Protein AF-A0A7R9FDD8-F1 (afdb_monomer_lite)

Sequence (105 aa):
MLLAPIGQSILGAENSIPTNRLPYNSRQRKPSLDSDSTLSGDTTDGPGADEYKFVETSHSQEVLLGLNELRKDGHFCDVTLLVEGDKFPAHRNVLASFSPYFKAS

Foldseek 3Di:
DDDDDDDDDDPPPPPPPPPPPDPPDVPPDDQDDDDDDDDDDDDDDDPDPSPRDDDDPCVVVVVVVVQVVCQVVLHPQPDWDADPNDTRGHHLVVCLVVDVVSVVD

Structure (mmCIF, N/CA/C/O backbone):
data_AF-A0A7R9FDD8-F1
#
_entry.id   AF-A0A7R9FDD8-F1
#
loop_
_atom_site.group_PDB
_atom_site.id
_atom_site.type_symbol
_atom_site.label_atom_id
_atom_site.label_alt_id
_atom_site.label_comp_id
_atom_site.label_asym_id
_atom_site.label_entity_id
_atom_site.label_seq_id
_atom_site.pdbx_PDB_ins_code
_atom_site.Cartn_x
_atom_site.Cartn_y
_atom_site.Cartn_z
_atom_site.occupancy
_atom_site.B_iso_or_equiv
_atom_site.auth_seq_id
_atom_site.auth_comp_id
_atom_site.auth_asym_id
_atom_site.auth_atom_id
_atom_site.pdbx_PDB_model_num
ATOM 1 N N . MET A 1 1 ? -8.976 52.121 -27.863 1.00 40.06 1 MET A N 1
ATOM 2 C CA . MET A 1 1 ? -7.568 52.581 -27.893 1.00 40.06 1 MET A CA 1
ATOM 3 C C . MET A 1 1 ? -7.204 52.860 -26.443 1.00 40.06 1 MET A C 1
ATOM 5 O O . MET A 1 1 ? -7.913 53.637 -25.834 1.00 40.06 1 MET A O 1
ATOM 9 N N . LEU A 1 2 ? -6.278 52.182 -25.775 1.00 37.66 2 LEU A N 1
ATOM 10 C CA . LEU A 1 2 ? -5.009 51.606 -26.208 1.00 37.66 2 LEU A CA 1
ATOM 11 C C . LEU A 1 2 ? -4.757 50.257 -25.518 1.00 37.66 2 LEU A C 1
ATOM 13 O O . LEU A 1 2 ? -5.115 50.061 -24.360 1.00 37.66 2 LEU A O 1
ATOM 17 N N . LEU A 1 3 ? -4.139 49.355 -26.277 1.00 36.00 3 LEU A N 1
ATOM 18 C CA . LEU A 1 3 ? -3.554 48.093 -25.835 1.00 36.00 3 LEU A CA 1
ATOM 19 C C . LEU A 1 3 ? -2.344 48.379 -24.934 1.00 36.00 3 LEU A C 1
ATOM 21 O O . LEU A 1 3 ? -1.521 49.227 -25.281 1.00 36.00 3 LEU A O 1
ATOM 25 N N . ALA A 1 4 ? -2.215 47.654 -23.824 1.00 39.28 4 ALA A N 1
ATOM 26 C CA . ALA A 1 4 ? -0.955 47.554 -23.090 1.00 39.28 4 ALA A CA 1
ATOM 27 C C . ALA A 1 4 ? -0.152 46.334 -23.592 1.00 39.28 4 ALA A C 1
ATOM 29 O O . ALA A 1 4 ? -0.756 45.371 -24.075 1.00 39.28 4 ALA A O 1
ATOM 30 N N . PRO A 1 5 ? 1.191 46.378 -23.537 1.00 39.22 5 PRO A N 1
ATOM 31 C CA . PRO A 1 5 ? 2.061 45.519 -24.327 1.00 39.22 5 PRO A CA 1
ATOM 32 C C . PRO A 1 5 ? 2.210 44.114 -23.742 1.00 39.22 5 PRO A C 1
ATOM 34 O O . PRO A 1 5 ? 2.261 43.909 -22.532 1.00 39.22 5 PRO A O 1
ATOM 37 N N . ILE A 1 6 ? 2.351 43.159 -24.656 1.00 44.78 6 ILE A N 1
ATOM 38 C CA . ILE A 1 6 ? 2.791 41.787 -24.414 1.00 44.78 6 ILE A CA 1
ATOM 39 C C . ILE A 1 6 ? 4.221 41.839 -23.871 1.00 44.78 6 ILE A C 1
ATOM 41 O O . ILE A 1 6 ? 5.119 42.332 -24.551 1.00 44.78 6 ILE A O 1
ATOM 45 N N . GLY A 1 7 ? 4.439 41.334 -22.659 1.00 49.97 7 GLY A N 1
ATOM 46 C CA . GLY A 1 7 ? 5.785 41.263 -22.101 1.00 49.97 7 GLY A CA 1
ATOM 47 C C . GLY A 1 7 ? 5.832 41.041 -20.600 1.00 49.97 7 GLY A C 1
ATOM 48 O O . GLY A 1 7 ? 6.396 41.866 -19.892 1.00 49.97 7 GLY A O 1
ATOM 49 N N . GLN A 1 8 ? 5.282 39.926 -20.112 1.00 38.44 8 GLN A N 1
ATOM 50 C CA . GLN A 1 8 ? 5.732 39.349 -18.845 1.00 38.44 8 GLN A CA 1
ATOM 51 C C . GLN A 1 8 ? 5.954 37.847 -19.015 1.00 38.44 8 GLN A C 1
ATOM 53 O O . GLN A 1 8 ? 5.087 37.086 -19.432 1.00 38.44 8 GLN A O 1
ATOM 58 N N . SER A 1 9 ? 7.199 37.487 -18.747 1.00 47.75 9 SER A N 1
ATOM 59 C CA . SER A 1 9 ? 7.812 36.172 -18.732 1.00 47.75 9 SER A CA 1
ATOM 60 C C . SER A 1 9 ? 7.027 35.159 -17.901 1.00 47.75 9 SER A C 1
ATOM 62 O O . SER A 1 9 ? 6.968 35.279 -16.679 1.00 47.75 9 SER A O 1
ATOM 64 N N . ILE A 1 10 ? 6.524 34.111 -18.552 1.00 39.12 10 ILE A N 1
ATOM 65 C CA . ILE A 1 10 ? 6.205 32.837 -17.904 1.00 39.12 10 ILE A CA 1
ATOM 66 C C . ILE A 1 10 ? 6.898 31.750 -18.727 1.00 39.12 10 ILE A C 1
ATOM 68 O O . ILE A 1 10 ? 6.313 31.147 -19.622 1.00 39.12 10 ILE A O 1
ATOM 72 N N . LEU A 1 11 ? 8.189 31.539 -18.456 1.00 38.16 11 LEU A N 1
ATOM 73 C CA . LEU A 1 11 ? 8.840 30.268 -18.765 1.00 38.16 11 LEU A CA 1
ATOM 74 C C . LEU A 1 11 ? 8.270 29.267 -17.761 1.00 38.16 11 LEU A C 1
ATOM 76 O O . LEU A 1 11 ? 8.781 29.111 -16.654 1.00 38.16 11 LEU A O 1
ATOM 80 N N . GLY A 1 12 ? 7.122 28.693 -18.122 1.00 33.59 12 GLY A N 1
ATOM 81 C CA . GLY A 1 12 ? 6.541 27.568 -17.412 1.00 33.59 12 GLY A CA 1
ATOM 82 C C . GLY A 1 12 ? 7.558 26.440 -17.417 1.00 33.59 12 GLY A C 1
ATOM 83 O O . GLY A 1 12 ? 8.004 26.014 -18.480 1.00 33.59 12 GLY A O 1
ATOM 84 N N . ALA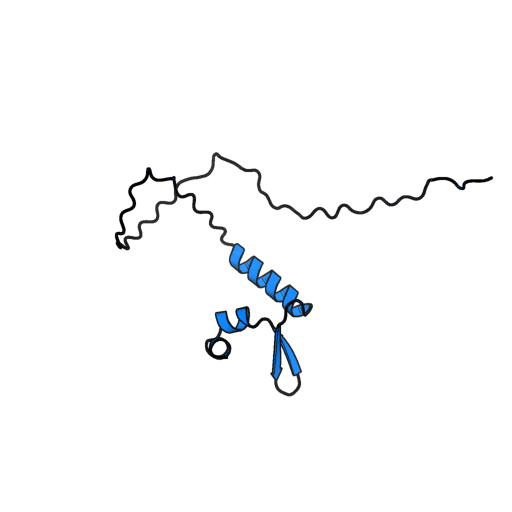 A 1 13 ? 7.957 26.023 -16.219 1.00 38.16 13 ALA A N 1
ATOM 85 C CA . ALA A 1 13 ? 8.777 24.852 -16.000 1.00 38.16 13 ALA A CA 1
ATOM 86 C C . ALA A 1 13 ? 8.166 23.675 -16.766 1.00 38.16 13 ALA A C 1
ATOM 88 O O . ALA A 1 13 ? 7.018 23.293 -16.528 1.00 38.16 13 ALA A O 1
ATOM 89 N N . GLU A 1 14 ? 8.923 23.134 -17.715 1.00 38.94 14 GLU A N 1
ATOM 90 C CA . GLU A 1 14 ? 8.571 21.874 -18.337 1.00 38.94 14 GLU A CA 1
ATOM 91 C C . GLU A 1 14 ? 8.547 20.818 -17.232 1.00 38.94 14 GLU A C 1
ATOM 93 O O . GLU A 1 14 ? 9.579 20.480 -16.652 1.00 38.94 14 GLU A O 1
ATOM 98 N N . ASN A 1 15 ? 7.357 20.306 -16.917 1.00 38.69 15 ASN A N 1
ATOM 99 C CA . ASN A 1 15 ? 7.210 19.062 -16.175 1.00 38.69 15 ASN A CA 1
ATOM 100 C C . ASN A 1 15 ? 7.671 17.923 -17.090 1.00 38.69 15 ASN A C 1
ATOM 102 O O . ASN A 1 15 ? 6.872 17.178 -17.658 1.00 38.69 15 ASN A O 1
ATOM 106 N N . SER A 1 16 ? 8.984 17.811 -17.261 1.00 38.53 16 SER A N 1
ATOM 107 C CA . SER A 1 16 ? 9.625 16.640 -17.825 1.00 38.53 16 SER A CA 1
ATOM 108 C C . SER A 1 16 ? 9.421 15.500 -16.835 1.00 38.53 16 SER A C 1
ATOM 110 O O . SER A 1 16 ? 10.162 15.370 -15.861 1.00 38.53 16 SER A O 1
ATOM 112 N N . ILE A 1 17 ? 8.394 14.680 -17.071 1.00 48.06 17 ILE A N 1
ATOM 113 C CA . ILE A 1 17 ? 8.352 13.323 -16.527 1.00 48.06 17 ILE A CA 1
ATOM 114 C C . ILE A 1 17 ? 9.700 12.705 -16.911 1.00 48.06 17 ILE A C 1
ATOM 116 O O . ILE A 1 17 ? 9.994 12.660 -18.111 1.00 48.06 17 ILE A O 1
ATOM 120 N N . PRO A 1 18 ? 10.548 12.271 -15.960 1.00 39.41 18 PRO A N 1
ATOM 121 C CA . PRO A 1 18 ? 11.775 11.590 -16.310 1.00 39.41 18 PRO A CA 1
ATOM 122 C C . PRO A 1 18 ? 11.352 10.255 -16.909 1.00 39.41 18 PRO A C 1
ATOM 124 O O . PRO A 1 18 ? 11.098 9.276 -16.212 1.00 39.41 18 PRO A O 1
ATOM 127 N N . THR A 1 19 ? 11.211 10.216 -18.230 1.00 49.16 19 THR A N 1
ATOM 128 C CA . THR A 1 19 ? 11.110 8.958 -18.940 1.00 49.16 19 THR A CA 1
ATOM 129 C C . THR A 1 19 ? 12.475 8.317 -18.784 1.00 49.16 19 THR A C 1
ATOM 131 O O . THR A 1 19 ? 13.382 8.586 -19.569 1.00 49.16 19 THR A O 1
ATOM 134 N N . ASN A 1 20 ? 12.630 7.467 -17.772 1.00 47.25 20 ASN A N 1
ATOM 135 C CA . ASN A 1 20 ? 13.778 6.582 -17.622 1.00 47.25 20 ASN A CA 1
ATOM 136 C C . ASN A 1 20 ? 13.734 5.479 -18.704 1.00 47.25 20 ASN A C 1
ATOM 138 O O . ASN A 1 20 ? 13.945 4.300 -18.441 1.00 47.25 20 ASN A O 1
ATOM 142 N N . ARG A 1 21 ? 13.388 5.841 -19.950 1.00 55.16 21 ARG A N 1
ATOM 143 C CA . ARG A 1 21 ? 13.565 4.971 -21.104 1.00 55.16 21 ARG A CA 1
ATOM 144 C C . ARG A 1 21 ? 15.043 5.018 -21.433 1.00 55.16 21 ARG A C 1
ATOM 146 O O . ARG A 1 21 ? 15.498 5.900 -22.159 1.00 55.16 21 ARG A O 1
ATOM 153 N N . LEU A 1 22 ? 15.782 4.052 -20.903 1.00 53.09 22 LEU A N 1
ATOM 154 C CA . LEU A 1 22 ? 17.092 3.726 -21.443 1.00 53.09 22 LEU A CA 1
ATOM 155 C C . LEU A 1 22 ? 16.957 3.559 -22.972 1.00 53.09 22 LEU A C 1
ATOM 157 O O . LEU A 1 22 ? 15.978 2.954 -23.431 1.00 53.09 22 LEU A O 1
ATOM 161 N N . PRO A 1 23 ? 17.884 4.113 -23.777 1.00 43.06 23 PRO A N 1
ATOM 162 C CA . PRO A 1 23 ? 17.830 3.980 -25.226 1.00 43.06 23 PRO A CA 1
ATOM 163 C C . PRO A 1 23 ? 17.773 2.494 -25.580 1.00 43.06 23 PRO A C 1
ATOM 165 O O . PRO A 1 23 ? 18.532 1.693 -25.032 1.00 43.06 23 PRO A O 1
ATOM 168 N N . TYR A 1 24 ? 16.843 2.118 -26.463 1.00 46.19 24 TYR A N 1
ATOM 169 C CA . TYR A 1 24 ? 16.636 0.728 -26.866 1.00 46.19 24 TYR A CA 1
ATOM 170 C C . TYR A 1 24 ? 17.908 0.186 -27.533 1.00 46.19 24 TYR A C 1
ATOM 172 O O . TYR A 1 24 ? 18.133 0.370 -28.728 1.00 46.19 24 TYR A O 1
ATOM 180 N N . ASN A 1 25 ? 18.774 -0.454 -26.745 1.00 59.34 25 ASN A N 1
ATOM 181 C CA . ASN A 1 25 ? 20.039 -0.995 -27.216 1.00 59.34 25 ASN A CA 1
ATOM 182 C C . ASN A 1 25 ? 19.841 -2.469 -27.588 1.00 59.34 25 ASN A C 1
ATOM 184 O O . ASN A 1 25 ? 19.895 -3.369 -26.750 1.00 59.34 25 ASN A O 1
ATOM 188 N N . SER A 1 26 ? 19.579 -2.711 -28.871 1.00 54.62 26 SER A N 1
ATOM 189 C CA . SER A 1 26 ? 19.274 -4.031 -29.437 1.00 54.62 26 SER A CA 1
ATOM 190 C C . SER A 1 26 ? 20.413 -5.053 -29.315 1.00 54.62 26 SER A C 1
ATOM 192 O O . SER A 1 26 ? 20.182 -6.244 -29.497 1.00 54.62 26 SER A O 1
ATOM 194 N N . ARG A 1 27 ? 21.639 -4.621 -28.985 1.00 49.84 27 ARG A N 1
ATOM 195 C CA . ARG A 1 27 ? 22.853 -5.457 -29.022 1.00 49.84 27 ARG A CA 1
ATOM 196 C C . ARG A 1 27 ? 23.226 -6.168 -27.714 1.00 49.84 27 ARG A C 1
ATOM 198 O O . ARG A 1 27 ? 24.153 -6.969 -27.730 1.00 49.84 27 ARG A O 1
ATOM 205 N N . GLN A 1 28 ? 22.540 -5.912 -26.596 1.00 50.53 28 GLN A N 1
ATOM 206 C CA . GLN A 1 28 ? 22.858 -6.526 -25.289 1.00 50.53 28 GLN A CA 1
ATOM 207 C C . GLN A 1 28 ? 21.821 -7.549 -24.789 1.00 50.53 28 GLN A C 1
ATOM 209 O O . GLN A 1 28 ? 21.839 -7.918 -23.618 1.00 50.53 28 GLN A O 1
ATOM 214 N N . ARG A 1 29 ? 20.924 -8.047 -25.647 1.00 56.12 29 ARG A N 1
ATOM 215 C CA . ARG A 1 29 ? 19.937 -9.063 -25.248 1.00 56.12 29 ARG A CA 1
ATOM 216 C C . ARG A 1 29 ? 20.515 -10.462 -25.440 1.00 56.12 29 ARG A C 1
ATOM 218 O O . ARG A 1 29 ? 20.535 -10.975 -26.553 1.00 56.12 29 ARG A O 1
ATOM 225 N N . LYS A 1 30 ? 21.025 -11.060 -24.363 1.00 50.44 30 LYS A N 1
ATOM 226 C CA . LYS A 1 30 ? 21.386 -12.484 -24.338 1.00 50.44 30 LYS A CA 1
ATOM 227 C C . LYS A 1 30 ? 20.170 -13.293 -23.863 1.00 50.44 30 LYS A C 1
ATOM 229 O O . LYS A 1 30 ? 19.575 -12.887 -22.867 1.00 50.44 30 LYS A O 1
ATOM 234 N N . PRO A 1 31 ? 19.806 -14.403 -24.527 1.00 45.38 31 PRO A N 1
ATOM 235 C CA . PRO A 1 31 ? 18.808 -15.335 -24.006 1.00 45.38 31 PRO A CA 1
ATOM 236 C C . PRO A 1 31 ? 19.262 -15.878 -22.644 1.00 45.38 31 PRO A C 1
ATOM 238 O O . PRO A 1 31 ? 20.414 -16.293 -22.501 1.00 45.38 31 PRO A O 1
ATOM 241 N N . SER A 1 32 ? 18.387 -15.844 -21.640 1.00 60.19 32 SER A N 1
ATOM 242 C CA . SER A 1 32 ? 18.653 -16.443 -20.329 1.00 60.19 32 SER A CA 1
ATOM 243 C C . SER A 1 32 ? 18.511 -17.964 -20.424 1.00 60.19 32 SER A C 1
ATOM 245 O O . SER A 1 32 ? 17.415 -18.456 -20.685 1.00 60.19 32 SER A O 1
ATOM 247 N N . LEU A 1 33 ? 19.606 -18.703 -20.218 1.00 52.78 33 LEU A N 1
ATOM 248 C CA . LEU A 1 33 ? 19.545 -20.131 -19.903 1.00 52.78 33 LEU A CA 1
ATOM 249 C C . LEU A 1 33 ? 19.259 -20.275 -18.408 1.00 52.78 33 LEU A C 1
ATOM 251 O O . LEU A 1 33 ? 20.197 -20.235 -17.618 1.00 52.78 33 LEU A O 1
ATOM 255 N N . ASP A 1 34 ? 18.000 -20.492 -18.045 1.00 59.78 34 ASP A N 1
ATOM 256 C CA . ASP A 1 34 ? 17.670 -21.067 -16.744 1.00 59.78 34 ASP A CA 1
ATOM 257 C C . ASP A 1 34 ? 17.032 -22.438 -16.984 1.00 59.78 34 ASP A C 1
ATOM 259 O O . ASP A 1 34 ? 15.920 -22.560 -17.496 1.00 59.78 34 ASP A O 1
ATOM 263 N N . SER A 1 35 ? 17.796 -23.483 -16.663 1.00 57.06 35 SER A N 1
ATOM 264 C CA . SER A 1 35 ? 17.332 -24.865 -16.620 1.00 57.06 35 SER A CA 1
ATOM 265 C C . SER A 1 35 ? 16.419 -25.038 -15.407 1.00 57.06 35 SER A C 1
ATOM 267 O O . SER A 1 35 ? 16.911 -25.323 -14.319 1.00 57.06 35 SER A O 1
ATOM 269 N N . ASP A 1 36 ? 15.108 -24.888 -15.582 1.00 50.91 36 ASP A N 1
ATOM 270 C CA . ASP A 1 36 ? 14.141 -25.423 -14.624 1.00 50.91 36 ASP A CA 1
ATOM 271 C C . ASP A 1 36 ? 13.163 -26.353 -15.341 1.00 50.91 36 ASP A C 1
ATOM 273 O O . ASP A 1 36 ? 12.299 -25.952 -16.122 1.00 50.91 36 ASP A O 1
ATOM 277 N N . SER A 1 37 ? 13.372 -27.647 -15.127 1.00 53.12 37 SER A N 1
ATOM 278 C CA . SER A 1 37 ? 12.550 -28.716 -15.668 1.00 53.12 37 SER A CA 1
ATOM 279 C C . SER A 1 37 ? 11.314 -28.901 -14.791 1.00 53.12 37 SER A C 1
ATOM 281 O O . SER A 1 37 ? 11.312 -29.745 -13.897 1.00 53.12 37 SER A O 1
ATOM 283 N N . THR A 1 38 ? 10.242 -28.167 -15.087 1.00 45.72 38 THR A N 1
ATOM 284 C CA . THR A 1 38 ? 8.889 -28.578 -14.690 1.00 45.72 38 THR A CA 1
ATOM 285 C C . THR A 1 38 ? 8.084 -28.875 -15.950 1.00 45.72 38 THR A C 1
ATOM 287 O O . THR A 1 38 ? 7.601 -27.986 -16.643 1.00 45.72 38 THR A O 1
ATOM 290 N N . LEU A 1 39 ? 8.007 -30.163 -16.281 1.00 51.00 39 LEU A N 1
ATOM 291 C CA . LEU A 1 39 ? 7.252 -30.694 -17.409 1.00 51.00 39 LEU A CA 1
ATOM 292 C C . LEU A 1 39 ? 5.755 -30.717 -17.059 1.00 51.00 39 LEU A C 1
ATOM 294 O O . LEU A 1 39 ? 5.320 -31.539 -16.257 1.00 51.00 39 LEU A O 1
ATOM 298 N N . SER A 1 40 ? 4.956 -29.883 -17.715 1.00 45.75 40 SER A N 1
ATOM 299 C CA . SER A 1 40 ? 3.528 -30.145 -17.917 1.00 45.75 40 SER A CA 1
ATOM 300 C C . SER A 1 40 ? 3.193 -29.778 -19.354 1.00 45.75 40 SER A C 1
ATOM 302 O O . SER A 1 40 ? 3.121 -28.603 -19.704 1.00 45.75 40 SER A O 1
ATOM 304 N N . GLY A 1 41 ? 3.094 -30.807 -20.194 1.00 53.94 41 GLY A N 1
ATOM 305 C CA . GLY A 1 41 ? 2.776 -30.668 -21.605 1.00 53.94 41 GLY A CA 1
ATOM 306 C C . GLY A 1 41 ? 1.323 -30.263 -21.811 1.00 53.94 41 GLY A C 1
ATOM 307 O O . GLY A 1 41 ? 0.418 -30.978 -21.390 1.00 53.94 41 GLY A O 1
ATOM 308 N N . ASP A 1 42 ? 1.135 -29.158 -22.520 1.00 49.62 42 ASP A N 1
ATOM 309 C CA . ASP A 1 42 ? -0.000 -28.965 -23.410 1.00 49.62 42 ASP A CA 1
ATOM 310 C C . ASP A 1 42 ? 0.553 -28.454 -24.746 1.00 49.62 42 ASP A C 1
ATOM 312 O O . ASP A 1 42 ? 1.346 -27.512 -24.801 1.00 49.62 42 ASP A O 1
ATOM 316 N N . THR A 1 43 ? 0.253 -29.179 -25.815 1.00 57.84 43 THR A N 1
ATOM 317 C CA . THR A 1 43 ? 0.855 -29.007 -27.138 1.00 57.84 43 THR A CA 1
ATOM 318 C C . THR A 1 43 ? 0.083 -27.971 -27.947 1.00 57.84 43 THR A C 1
ATOM 320 O O . THR A 1 43 ? -0.977 -28.283 -28.488 1.00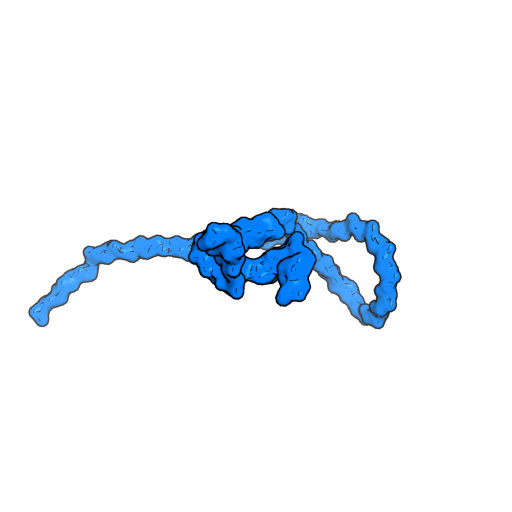 57.84 43 THR A O 1
ATOM 323 N N . THR A 1 44 ? 0.657 -26.784 -28.137 1.00 51.59 44 THR A N 1
ATOM 324 C CA . THR A 1 44 ? 0.348 -25.929 -29.292 1.00 51.59 44 THR A CA 1
ATOM 325 C C . THR A 1 44 ? 1.639 -25.634 -30.042 1.00 51.59 44 THR A C 1
ATOM 327 O O . THR A 1 44 ? 2.441 -24.798 -29.631 1.00 51.59 44 THR A O 1
ATOM 330 N N . ASP A 1 45 ? 1.844 -26.383 -31.120 1.00 54.69 45 ASP A N 1
ATOM 331 C CA . ASP A 1 45 ? 2.988 -26.300 -32.020 1.00 54.69 45 ASP A CA 1
ATOM 332 C C . ASP A 1 45 ? 2.846 -25.048 -32.907 1.00 54.69 45 ASP A C 1
ATOM 334 O O . ASP A 1 45 ? 1.996 -24.974 -33.796 1.00 54.69 45 ASP A O 1
ATOM 338 N N . GLY A 1 46 ? 3.638 -24.022 -32.608 1.00 58.25 46 GLY A N 1
ATOM 339 C CA . GLY A 1 46 ? 3.819 -22.816 -33.412 1.00 58.25 46 GLY A CA 1
ATOM 340 C C . GLY A 1 46 ? 5.291 -22.407 -33.329 1.00 58.25 46 GLY A C 1
ATOM 341 O O . GLY A 1 46 ? 5.898 -22.624 -32.279 1.00 58.25 46 GLY A O 1
ATOM 342 N N . PRO A 1 47 ? 5.903 -21.871 -34.407 1.00 52.00 47 PRO A N 1
ATOM 343 C CA . PRO A 1 47 ? 7.330 -21.567 -34.422 1.00 52.00 47 PRO A CA 1
ATOM 344 C C . PRO A 1 47 ? 7.640 -20.650 -33.245 1.00 52.00 47 PRO A C 1
ATOM 346 O O . PRO A 1 47 ? 7.061 -19.568 -33.151 1.00 52.00 47 PRO A O 1
ATOM 349 N N . GLY A 1 48 ? 8.492 -21.143 -32.341 1.00 61.44 48 GLY A N 1
ATOM 350 C CA . GLY A 1 48 ? 8.809 -20.510 -31.070 1.00 61.44 48 GLY A CA 1
ATOM 351 C C . GLY A 1 48 ? 9.162 -19.053 -31.294 1.00 61.44 48 GLY A C 1
ATOM 352 O O . GLY A 1 48 ? 10.250 -18.737 -31.771 1.00 61.44 48 GLY A O 1
ATOM 353 N N . ALA A 1 49 ? 8.210 -18.170 -30.994 1.00 62.59 49 ALA A N 1
ATOM 354 C CA . ALA A 1 49 ? 8.524 -16.775 -30.806 1.00 62.59 49 ALA A CA 1
ATOM 355 C C . ALA A 1 49 ? 9.539 -16.774 -29.671 1.00 62.59 49 ALA A C 1
ATOM 357 O O . ALA A 1 49 ? 9.216 -17.256 -28.588 1.00 62.59 49 ALA A O 1
ATOM 358 N N . ASP A 1 50 ? 10.762 -16.326 -29.946 1.00 69.75 50 ASP A N 1
ATOM 359 C CA . ASP A 1 50 ? 11.762 -16.095 -28.914 1.00 69.75 50 ASP A CA 1
ATOM 360 C C . ASP A 1 50 ? 11.083 -15.301 -27.789 1.00 69.75 50 ASP A C 1
ATOM 362 O O . ASP A 1 50 ? 10.791 -14.110 -27.937 1.00 69.75 50 ASP A O 1
ATOM 366 N N . GLU A 1 51 ? 10.721 -15.979 -26.699 1.00 77.94 51 GLU A N 1
ATOM 367 C CA . GLU A 1 51 ? 9.960 -15.368 -25.620 1.00 77.94 51 GLU A CA 1
ATOM 368 C C . GLU A 1 51 ? 10.915 -14.440 -24.871 1.00 77.94 51 GLU A C 1
ATOM 370 O O . GLU A 1 51 ? 11.729 -14.851 -24.043 1.00 77.94 51 GLU A O 1
ATOM 375 N N . TYR A 1 52 ? 10.886 -13.156 -25.221 1.00 79.50 52 TYR A N 1
ATOM 376 C CA . TYR A 1 52 ? 11.728 -12.161 -24.576 1.00 79.50 52 TYR A CA 1
ATOM 377 C C . TYR A 1 52 ? 11.178 -11.834 -23.183 1.00 79.50 52 TYR A C 1
ATOM 379 O O . TYR A 1 52 ? 10.236 -11.055 -23.040 1.00 79.50 52 TYR A O 1
ATOM 387 N N . LYS A 1 53 ? 11.814 -12.379 -22.143 1.00 87.00 53 LYS A N 1
ATOM 388 C CA . LYS A 1 53 ? 11.509 -12.068 -20.740 1.00 87.00 53 LYS A CA 1
ATOM 389 C C . LYS A 1 53 ? 12.241 -10.800 -20.287 1.00 87.00 53 LYS A C 1
ATOM 391 O O . LYS A 1 53 ? 13.470 -10.748 -20.289 1.00 87.00 53 LYS A O 1
ATOM 396 N N . PHE A 1 54 ? 11.498 -9.773 -19.875 1.00 89.69 54 PHE A N 1
ATOM 397 C CA . PHE A 1 54 ? 12.054 -8.590 -19.209 1.00 89.69 54 PHE A CA 1
ATOM 398 C C . PHE A 1 54 ? 11.956 -8.757 -17.691 1.00 89.69 54 PHE A C 1
ATOM 400 O O . PHE A 1 54 ? 10.879 -9.038 -17.169 1.00 89.69 54 PHE A O 1
ATOM 407 N N . VAL A 1 55 ? 13.076 -8.584 -16.987 1.00 92.19 55 VAL A N 1
ATOM 408 C CA . VAL A 1 55 ? 13.145 -8.641 -15.523 1.00 92.19 55 VAL A CA 1
ATOM 409 C C . VAL A 1 55 ? 13.960 -7.452 -15.035 1.00 92.19 55 VAL A C 1
ATOM 411 O O . VAL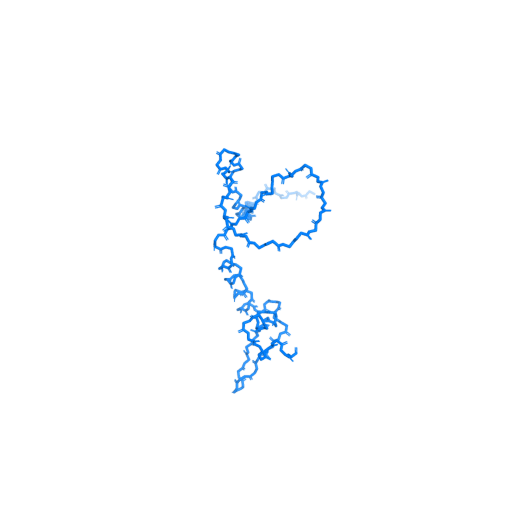 A 1 55 ? 15.115 -7.289 -15.422 1.00 92.19 55 VAL A O 1
ATOM 414 N N . GLU A 1 56 ? 13.364 -6.643 -14.168 1.00 94.69 56 GLU A N 1
ATOM 415 C CA . GLU A 1 56 ? 14.027 -5.543 -13.473 1.00 94.69 56 GLU A CA 1
ATOM 416 C C . GLU A 1 56 ? 14.036 -5.846 -11.975 1.00 94.69 56 GLU A C 1
ATOM 418 O O . GLU A 1 56 ? 12.991 -6.074 -11.365 1.00 94.69 56 GLU A O 1
ATOM 423 N N . THR A 1 57 ? 15.224 -5.888 -11.376 1.00 95.00 57 THR A N 1
ATOM 424 C CA . THR A 1 57 ? 15.399 -6.331 -9.986 1.00 95.00 57 THR A CA 1
ATOM 425 C C . THR A 1 57 ? 14.912 -5.307 -8.960 1.00 95.00 57 THR A C 1
ATOM 427 O O . THR A 1 57 ? 14.509 -5.708 -7.871 1.00 95.00 57 THR A O 1
ATOM 430 N N . SER A 1 58 ? 14.913 -4.010 -9.291 1.00 96.12 58 SER A N 1
ATOM 431 C CA . SER A 1 58 ? 14.441 -2.931 -8.406 1.00 96.12 58 SER A CA 1
ATOM 432 C C . SER A 1 58 ? 12.929 -2.713 -8.449 1.00 96.12 58 SER A C 1
ATOM 434 O O . SER A 1 58 ? 12.388 -2.048 -7.566 1.00 96.12 58 SER A O 1
ATOM 436 N N . HIS A 1 59 ? 12.229 -3.295 -9.427 1.00 96.00 59 HIS A N 1
ATOM 437 C CA . HIS A 1 59 ? 10.828 -2.986 -9.711 1.00 96.00 59 HIS A CA 1
ATOM 438 C C . HIS A 1 59 ? 9.912 -3.130 -8.486 1.00 96.00 59 HIS A C 1
ATOM 440 O O . HIS A 1 59 ? 9.133 -2.234 -8.167 1.00 96.00 59 HIS A O 1
ATOM 446 N N . SER A 1 60 ? 10.026 -4.240 -7.752 1.00 95.69 60 SER A N 1
ATOM 447 C CA . SER A 1 60 ? 9.200 -4.488 -6.565 1.00 95.69 60 SER A CA 1
ATOM 448 C C . SER A 1 60 ? 9.458 -3.474 -5.448 1.00 95.69 60 SER A C 1
ATOM 450 O O . SER A 1 60 ? 8.520 -3.042 -4.778 1.00 95.69 60 SER A O 1
ATOM 452 N N . GLN A 1 61 ? 10.712 -3.060 -5.265 1.00 97.44 61 GLN A N 1
ATOM 453 C CA . GLN A 1 61 ? 11.082 -2.051 -4.280 1.00 97.44 61 GLN A CA 1
ATOM 454 C C . GLN A 1 61 ? 10.501 -0.684 -4.650 1.00 97.44 61 GLN A C 1
ATOM 456 O O . GLN A 1 61 ? 9.906 -0.031 -3.796 1.00 97.44 61 GLN A O 1
ATOM 461 N N . GLU A 1 62 ? 10.634 -0.265 -5.908 1.00 98.06 62 GLU A N 1
ATOM 462 C CA . GLU A 1 62 ? 10.103 1.013 -6.395 1.00 98.06 62 GLU A CA 1
ATOM 463 C C . GLU A 1 62 ? 8.577 1.082 -6.262 1.00 98.06 62 GLU A C 1
ATOM 465 O O . GLU A 1 62 ? 8.041 2.077 -5.770 1.00 98.06 62 GLU A O 1
ATOM 470 N N . VAL A 1 63 ? 7.875 -0.007 -6.593 1.00 97.81 63 VAL A N 1
ATOM 471 C CA . VAL A 1 63 ? 6.421 -0.114 -6.398 1.00 97.81 63 VAL A CA 1
ATOM 472 C C . VAL A 1 63 ? 6.045 0.050 -4.922 1.00 97.81 63 VAL A C 1
ATOM 474 O O . VAL A 1 63 ? 5.135 0.814 -4.600 1.00 97.81 63 VAL A O 1
ATOM 477 N N . LEU A 1 64 ? 6.742 -0.630 -4.005 1.00 97.31 64 LEU A N 1
ATOM 478 C CA . LEU A 1 64 ? 6.458 -0.530 -2.569 1.00 97.31 64 LEU A CA 1
ATOM 479 C C . LEU A 1 64 ? 6.763 0.863 -2.001 1.00 97.31 64 LEU A C 1
ATOM 481 O O . LEU A 1 64 ? 6.028 1.338 -1.131 1.00 97.31 64 LEU A O 1
ATOM 485 N N . LEU A 1 65 ? 7.809 1.531 -2.494 1.00 98.44 65 LEU A N 1
ATOM 486 C CA . LEU A 1 65 ? 8.111 2.916 -2.134 1.00 98.44 65 LEU A 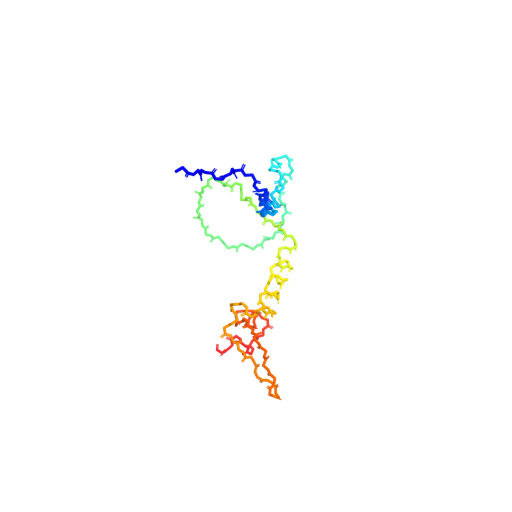CA 1
ATOM 487 C C . LEU A 1 65 ? 6.978 3.853 -2.570 1.00 98.44 65 LEU A C 1
ATOM 489 O O . LEU A 1 65 ? 6.457 4.586 -1.729 1.00 98.44 65 LEU A O 1
ATOM 493 N N . GLY A 1 66 ? 6.525 3.751 -3.823 1.00 98.56 66 GLY A N 1
ATOM 494 C CA . GLY A 1 66 ? 5.413 4.555 -4.333 1.00 98.56 66 GLY A CA 1
ATOM 495 C C . GLY A 1 66 ? 4.100 4.311 -3.580 1.00 98.56 66 GLY A C 1
ATOM 496 O O . GLY A 1 66 ? 3.408 5.255 -3.204 1.00 98.56 66 GLY A O 1
ATOM 497 N N . LEU A 1 67 ? 3.770 3.054 -3.261 1.00 98.38 67 LEU A N 1
ATOM 498 C CA . LEU A 1 67 ? 2.587 2.729 -2.449 1.00 98.38 67 LEU A CA 1
ATOM 499 C C . LEU A 1 67 ? 2.664 3.335 -1.041 1.00 98.38 67 LEU A C 1
ATOM 501 O O . LEU A 1 67 ? 1.658 3.792 -0.496 1.00 98.38 67 LEU A O 1
ATOM 505 N N . ASN A 1 68 ? 3.854 3.372 -0.443 1.00 98.44 68 ASN A N 1
ATOM 506 C CA . ASN A 1 68 ? 4.054 3.976 0.867 1.00 98.44 68 ASN A CA 1
ATOM 507 C C . ASN A 1 68 ? 3.913 5.506 0.842 1.00 98.44 68 ASN A C 1
ATOM 509 O O . ASN A 1 68 ? 3.392 6.073 1.801 1.00 98.44 68 ASN A O 1
ATOM 513 N N . GLU A 1 69 ? 4.359 6.168 -0.225 1.00 98.75 69 GLU A N 1
ATOM 514 C CA . GLU A 1 69 ? 4.142 7.606 -0.438 1.00 98.75 69 GLU A CA 1
ATOM 515 C C . GLU A 1 69 ? 2.650 7.913 -0.574 1.00 98.75 69 GLU A C 1
ATOM 517 O O . GLU A 1 69 ? 2.114 8.680 0.224 1.00 98.75 69 GLU A O 1
ATOM 522 N N . LEU A 1 70 ? 1.943 7.189 -1.450 1.00 98.69 70 LEU A N 1
ATOM 523 C CA . LEU A 1 70 ? 0.489 7.312 -1.595 1.00 98.69 70 LEU A CA 1
ATOM 524 C C . LEU A 1 70 ? -0.241 7.120 -0.259 1.00 98.69 70 LEU A C 1
ATOM 526 O O . LEU A 1 70 ? -1.164 7.866 0.054 1.00 98.69 70 LEU A O 1
ATOM 530 N N . ARG A 1 71 ? 0.193 6.157 0.567 1.00 98.56 71 ARG A N 1
ATOM 531 C CA . ARG A 1 71 ? -0.381 5.927 1.901 1.00 98.56 71 ARG A CA 1
ATOM 532 C C . ARG A 1 71 ? -0.184 7.124 2.832 1.00 98.56 71 ARG A C 1
ATOM 534 O O . ARG A 1 71 ? -1.114 7.478 3.554 1.00 98.56 71 ARG A O 1
ATOM 541 N N . LYS A 1 72 ? 1.017 7.715 2.853 1.00 98.25 72 LYS A N 1
ATOM 542 C CA . LYS A 1 72 ? 1.337 8.888 3.688 1.00 98.25 72 LYS A CA 1
ATOM 543 C C . LYS A 1 72 ? 0.508 10.105 3.284 1.00 98.25 72 LYS A C 1
ATOM 545 O O . LYS A 1 72 ? 0.046 10.821 4.166 1.00 98.25 72 LYS A O 1
ATOM 550 N N . ASP A 1 73 ? 0.262 10.264 1.988 1.00 98.25 73 ASP A N 1
ATOM 551 C CA . ASP A 1 73 ? -0.556 11.348 1.436 1.00 98.25 73 ASP A CA 1
ATOM 552 C C . ASP A 1 73 ? -2.069 11.060 1.525 1.00 98.25 73 ASP A C 1
ATOM 554 O O . ASP A 1 73 ? -2.900 11.917 1.227 1.00 98.25 73 ASP A O 1
ATOM 558 N N . GLY A 1 74 ? -2.456 9.852 1.955 1.00 97.56 74 GLY A N 1
ATOM 559 C CA . GLY A 1 74 ? -3.852 9.424 2.078 1.00 97.56 74 GLY A CA 1
ATOM 560 C C . GLY A 1 74 ? -4.522 9.072 0.745 1.00 97.56 74 GLY A C 1
ATOM 561 O O . GLY A 1 74 ? -5.744 8.942 0.680 1.00 97.56 74 GLY A O 1
ATOM 562 N N . HIS A 1 75 ? -3.750 8.903 -0.326 1.00 98.50 75 HIS A N 1
ATOM 563 C CA . HIS A 1 75 ? -4.252 8.590 -1.655 1.00 98.50 75 HIS A CA 1
ATOM 564 C C . HIS A 1 75 ? -4.583 7.108 -1.821 1.00 98.50 75 HIS A C 1
ATOM 566 O O . HIS A 1 75 ? -3.797 6.219 -1.486 1.00 98.50 75 HIS A O 1
ATOM 572 N N . PHE A 1 76 ? -5.763 6.853 -2.394 1.00 98.12 76 PHE A N 1
ATOM 573 C CA . PHE A 1 76 ? -6.297 5.518 -2.688 1.00 98.12 76 PHE A CA 1
ATOM 574 C C . PHE A 1 76 ? -6.445 4.594 -1.468 1.00 98.12 76 PHE A C 1
ATOM 576 O O . PHE A 1 76 ? -6.749 3.417 -1.638 1.00 98.12 76 PHE A O 1
ATOM 583 N N . CYS A 1 77 ? -6.257 5.110 -0.250 1.00 98.38 77 CYS A N 1
ATOM 584 C CA . CYS A 1 77 ? -6.496 4.369 0.979 1.00 98.38 77 CYS A CA 1
ATOM 585 C C . CYS A 1 77 ? -7.995 4.078 1.115 1.00 98.38 77 CYS A C 1
ATOM 587 O O . CYS A 1 77 ? -8.808 4.987 1.279 1.00 98.38 77 CYS A O 1
ATOM 589 N N . ASP A 1 78 ? -8.347 2.802 1.046 1.00 97.94 78 ASP A N 1
ATOM 590 C CA . ASP A 1 78 ? -9.712 2.276 1.069 1.00 97.94 78 ASP A CA 1
ATOM 591 C C . ASP A 1 78 ? -10.061 1.594 2.404 1.00 97.94 78 ASP A C 1
ATOM 593 O O . ASP A 1 78 ? -11.192 1.154 2.616 1.00 97.94 78 ASP A O 1
ATOM 597 N N . VAL A 1 79 ? -9.100 1.534 3.332 1.00 97.31 79 VAL A N 1
ATOM 598 C CA . VAL A 1 79 ? -9.280 1.066 4.708 1.00 97.31 79 VAL A CA 1
ATOM 599 C C . VAL A 1 79 ? -8.564 1.989 5.691 1.00 97.31 79 VAL A C 1
ATOM 601 O O . VAL A 1 79 ? -7.566 2.633 5.374 1.00 97.31 79 VAL A O 1
ATOM 604 N N . THR A 1 80 ? -9.080 2.072 6.916 1.00 98.00 80 THR A N 1
ATOM 605 C CA . THR A 1 80 ? -8.427 2.757 8.037 1.00 98.00 80 THR A CA 1
ATOM 606 C C . THR A 1 80 ? -8.414 1.830 9.239 1.00 98.00 80 THR A C 1
ATOM 608 O O . THR A 1 80 ? -9.470 1.398 9.699 1.00 98.00 80 THR A O 1
ATOM 611 N N . LEU A 1 81 ? -7.223 1.522 9.747 1.00 97.38 81 LEU A N 1
ATOM 612 C CA . LEU A 1 81 ? -7.062 0.746 10.971 1.00 97.38 81 LEU A CA 1
ATOM 613 C C . LEU A 1 81 ? -7.178 1.690 12.167 1.00 97.38 81 LEU A C 1
ATOM 615 O O . LEU A 1 81 ? -6.544 2.743 12.181 1.00 97.38 81 LEU A O 1
ATOM 619 N N . LEU A 1 82 ? -7.989 1.316 13.153 1.00 98.06 82 LEU A N 1
ATOM 620 C CA . LEU A 1 82 ? -8.112 2.035 14.416 1.00 98.06 82 LEU A CA 1
ATOM 621 C C . LEU A 1 82 ? -7.396 1.232 15.502 1.00 98.06 82 LEU A C 1
ATOM 623 O O . LEU A 1 82 ? -7.790 0.099 15.777 1.00 98.06 82 LEU A O 1
ATOM 627 N N . VAL A 1 83 ? -6.364 1.807 16.113 1.00 97.56 83 VAL A N 1
ATOM 628 C CA . VAL A 1 83 ? -5.585 1.162 17.179 1.00 97.56 83 VAL A CA 1
ATOM 629 C C . VAL A 1 83 ? -5.476 2.140 18.334 1.00 97.56 83 VAL A C 1
ATOM 631 O O . VAL A 1 83 ? -4.938 3.222 18.162 1.00 97.56 83 VAL A O 1
ATOM 634 N N . GLU A 1 84 ? -6.049 1.788 19.486 1.00 97.06 84 GLU A N 1
ATOM 635 C CA . GLU A 1 84 ? -6.009 2.616 20.708 1.00 97.06 84 GLU A CA 1
ATOM 636 C C . GLU A 1 84 ? -6.476 4.078 20.516 1.00 97.06 84 GLU A C 1
ATOM 638 O O . GLU A 1 84 ? -6.108 4.971 21.268 1.00 97.06 84 GLU A O 1
ATOM 643 N N . GLY A 1 85 ? -7.342 4.323 19.526 1.00 96.62 85 GLY A N 1
ATOM 644 C CA . GLY A 1 85 ? -7.852 5.656 19.185 1.00 96.62 85 GLY A CA 1
ATOM 645 C C . GLY A 1 85 ? -7.130 6.333 18.017 1.00 96.62 85 GLY A C 1
ATOM 646 O O . GLY A 1 85 ? -7.698 7.244 17.411 1.00 96.62 85 GLY A O 1
ATOM 647 N N . ASP A 1 86 ? -5.957 5.837 17.625 1.00 98.06 86 ASP A N 1
ATOM 648 C CA . ASP A 1 86 ? -5.195 6.337 16.484 1.00 98.06 86 ASP A CA 1
ATOM 649 C C . ASP A 1 86 ? -5.659 5.709 15.167 1.00 98.06 86 ASP A C 1
ATOM 651 O O . ASP A 1 86 ? -5.991 4.523 15.091 1.00 98.06 86 ASP A O 1
ATOM 655 N N . LYS A 1 87 ? -5.682 6.525 14.107 1.00 98.00 87 LYS A N 1
ATOM 656 C CA . LYS A 1 87 ? -6.159 6.143 12.772 1.00 98.00 87 LYS A CA 1
ATOM 657 C C . LYS A 1 87 ? -5.002 5.985 11.796 1.00 98.00 87 LYS A C 1
ATOM 659 O O . LYS A 1 87 ? -4.240 6.922 11.572 1.00 98.00 87 LYS A O 1
ATOM 664 N N . PHE A 1 88 ? -4.954 4.836 11.133 1.00 98.19 88 PHE A N 1
ATOM 665 C CA . PHE A 1 88 ? -3.933 4.497 10.148 1.00 98.19 88 PHE A CA 1
ATOM 666 C C . PHE A 1 88 ? -4.593 4.182 8.801 1.00 98.19 88 PHE A C 1
ATOM 668 O O . PHE A 1 88 ? -5.067 3.057 8.606 1.00 98.19 88 PHE A O 1
ATOM 675 N N . PRO A 1 89 ? -4.670 5.150 7.868 1.00 98.19 89 PRO A N 1
ATOM 676 C CA . PRO A 1 89 ? -5.136 4.875 6.515 1.00 98.19 89 PRO A CA 1
ATOM 677 C C . PRO A 1 89 ? -4.156 3.933 5.802 1.00 98.19 89 PRO A C 1
ATOM 679 O O . PRO A 1 89 ? -2.935 4.057 5.942 1.00 98.19 89 PRO A O 1
ATOM 682 N N . ALA A 1 90 ? -4.694 2.971 5.057 1.00 98.38 90 ALA A N 1
ATOM 683 C CA . ALA A 1 90 ? -3.924 1.951 4.356 1.00 98.38 90 ALA A CA 1
ATOM 684 C C . ALA A 1 90 ? -4.663 1.447 3.108 1.00 98.38 90 ALA A C 1
ATOM 686 O O . ALA A 1 90 ? -5.833 1.760 2.888 1.00 98.38 90 ALA A O 1
ATOM 687 N N . HIS A 1 91 ? -3.967 0.637 2.309 1.00 98.31 91 HIS A N 1
ATOM 688 C CA . HIS A 1 91 ? -4.520 -0.049 1.143 1.00 98.31 91 HIS A CA 1
ATOM 689 C C . HIS A 1 91 ? -4.829 -1.510 1.485 1.00 98.31 91 HIS A C 1
ATOM 691 O O . HIS A 1 91 ? -3.941 -2.250 1.925 1.00 98.31 91 HIS A O 1
ATOM 697 N N . ARG A 1 92 ? -6.071 -1.956 1.266 1.00 97.81 92 ARG A N 1
ATOM 698 C CA . ARG A 1 92 ? -6.498 -3.334 1.579 1.00 97.81 92 ARG A CA 1
ATOM 699 C C . ARG A 1 92 ? -5.680 -4.386 0.840 1.00 97.81 92 ARG A C 1
ATOM 701 O O . ARG A 1 92 ? -5.295 -5.391 1.433 1.00 97.81 92 ARG A O 1
ATOM 708 N N . ASN A 1 93 ? -5.399 -4.155 -0.440 1.00 97.19 93 ASN A N 1
ATOM 709 C CA . ASN A 1 93 ? -4.635 -5.077 -1.283 1.00 97.19 93 ASN A CA 1
ATOM 710 C C . ASN A 1 93 ? -3.208 -5.307 -0.756 1.00 97.19 93 ASN A C 1
ATOM 712 O O . ASN A 1 93 ? -2.738 -6.446 -0.737 1.00 97.19 93 ASN A O 1
ATOM 716 N N . VAL A 1 94 ? -2.540 -4.254 -0.281 1.00 97.56 94 VAL A N 1
ATOM 717 C CA . VAL A 1 94 ? -1.210 -4.344 0.324 1.00 97.56 94 VAL A CA 1
ATOM 718 C C . VAL A 1 94 ? -1.297 -5.159 1.610 1.00 97.56 94 VAL A C 1
ATOM 720 O O . VAL A 1 94 ? -0.597 -6.157 1.739 1.00 97.56 94 VAL A O 1
ATOM 723 N N . LEU A 1 95 ? -2.212 -4.819 2.523 1.00 98.00 95 LEU A N 1
ATOM 724 C CA . LEU A 1 95 ? -2.374 -5.556 3.782 1.00 98.00 95 LEU A CA 1
ATOM 725 C C . LEU A 1 95 ? -2.666 -7.051 3.560 1.00 98.00 95 LEU A C 1
ATOM 727 O O . LEU A 1 95 ? -2.030 -7.903 4.183 1.00 98.00 95 LEU A O 1
ATOM 731 N N . ALA A 1 96 ? -3.577 -7.378 2.641 1.00 97.88 96 ALA A N 1
ATOM 732 C CA . ALA A 1 96 ? -3.941 -8.753 2.306 1.00 97.88 96 ALA A CA 1
ATOM 733 C C . ALA A 1 96 ? -2.795 -9.547 1.654 1.00 97.88 96 ALA A C 1
ATOM 735 O O . ALA A 1 96 ? -2.730 -10.768 1.802 1.00 97.88 96 ALA A O 1
ATOM 736 N N . SER A 1 97 ? -1.882 -8.876 0.944 1.00 96.81 97 SER A N 1
ATOM 737 C CA . SER A 1 97 ? -0.729 -9.529 0.307 1.00 96.81 97 SER A CA 1
ATOM 738 C C . SER A 1 97 ? 0.317 -9.994 1.324 1.00 96.81 97 SER A C 1
ATOM 740 O O . SER A 1 97 ? 0.991 -10.993 1.087 1.00 96.81 97 SER A O 1
ATOM 742 N N . PHE A 1 98 ? 0.431 -9.303 2.463 1.00 9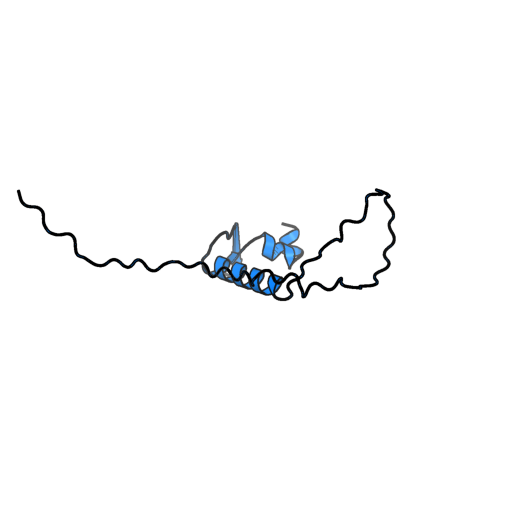5.12 98 PHE A N 1
ATOM 743 C CA . PHE A 1 98 ? 1.457 -9.569 3.479 1.00 95.12 98 PHE A CA 1
ATOM 744 C C . PHE A 1 98 ? 0.924 -10.215 4.766 1.00 95.12 98 PHE A C 1
ATOM 746 O O . PHE A 1 98 ? 1.716 -10.641 5.603 1.00 95.12 98 PHE A O 1
ATOM 753 N N . SER A 1 99 ? -0.397 -10.305 4.948 1.00 96.50 99 SER A N 1
ATOM 754 C CA . SER A 1 99 ? -1.001 -10.862 6.160 1.00 96.50 99 SER A CA 1
ATOM 755 C C . SER A 1 99 ? -2.270 -11.667 5.855 1.00 96.50 99 SER A C 1
ATOM 757 O O . SER A 1 99 ? -3.262 -11.097 5.387 1.00 96.50 99 SER A O 1
ATOM 759 N N . PRO A 1 100 ? -2.303 -12.973 6.188 1.00 95.31 100 PRO A N 1
ATOM 760 C CA . PRO A 1 100 ? -3.506 -13.796 6.059 1.00 95.31 100 PRO A CA 1
ATOM 761 C C . PRO A 1 100 ? -4.704 -13.245 6.838 1.00 95.31 100 PRO A C 1
ATOM 763 O O . PRO A 1 100 ? -5.837 -13.389 6.389 1.00 95.31 100 PRO A O 1
ATOM 766 N N . TYR A 1 101 ? -4.454 -12.578 7.970 1.00 96.44 101 TYR A N 1
ATOM 767 C CA . TYR A 1 101 ? -5.500 -11.953 8.780 1.00 96.44 101 TYR A CA 1
ATOM 768 C C . TYR A 1 101 ? -6.280 -10.908 7.977 1.00 96.44 101 TYR A C 1
ATOM 770 O O . TYR A 1 101 ? -7.505 -10.934 7.945 1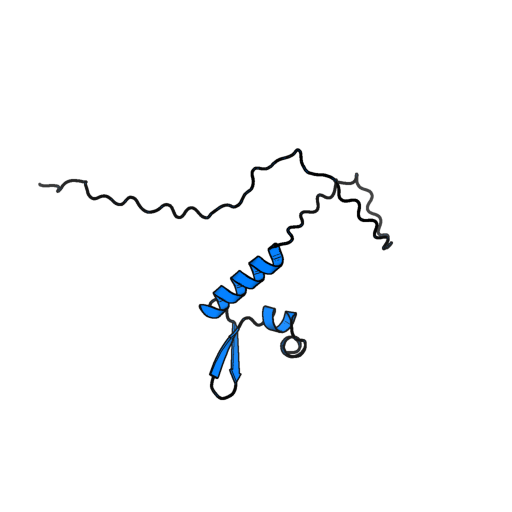.00 96.44 101 TYR A O 1
ATOM 778 N N . PHE A 1 102 ? -5.569 -10.031 7.264 1.00 96.19 102 PHE A N 1
ATOM 779 C CA . PHE A 1 102 ? -6.205 -9.018 6.424 1.00 96.19 102 PHE A CA 1
ATOM 780 C C . PHE A 1 102 ? -6.764 -9.601 5.120 1.00 96.19 102 PHE A C 1
ATOM 782 O O . PHE A 1 102 ? -7.716 -9.060 4.566 1.00 96.19 102 PHE A O 1
ATOM 789 N N . LYS A 1 103 ? -6.228 -10.726 4.637 1.00 95.19 103 LYS A N 1
ATOM 790 C CA . LYS A 1 103 ? -6.740 -11.404 3.437 1.00 95.19 103 LYS A CA 1
ATOM 791 C C . LYS A 1 103 ? -8.088 -12.099 3.647 1.00 95.19 103 LYS A C 1
ATOM 793 O O . LYS A 1 103 ? -8.839 -12.246 2.691 1.00 95.19 103 LYS A O 1
ATOM 798 N N . ALA A 1 104 ? -8.384 -12.538 4.866 1.00 90.00 104 ALA A N 1
ATOM 799 C CA . ALA A 1 104 ? -9.621 -13.244 5.200 1.00 90.00 104 ALA A CA 1
ATOM 800 C C . ALA A 1 104 ? -10.835 -12.317 5.438 1.00 90.00 104 ALA A C 1
ATOM 802 O O . ALA A 1 104 ? -11.895 -12.813 5.821 1.00 90.00 104 ALA A O 1
ATOM 803 N N . SER A 1 105 ? -10.673 -10.998 5.252 1.00 70.62 105 SER A N 1
ATOM 804 C CA . SER A 1 105 ? -11.676 -9.957 5.552 1.00 70.62 105 SER A CA 1
ATOM 805 C C . SER A 1 105 ? -12.411 -9.399 4.339 1.00 70.62 105 SER A C 1
ATOM 807 O O . SER A 1 105 ? -11.796 -9.299 3.252 1.00 70.62 105 SER A O 1
#

Secondary structure (DSSP, 8-state):
--PPPP-------------------GGG----------------------------TTHHHHHHHHHHHHHHTTTT--EEEEETTEEEEE-HHHHHHH-HHHHT-

Organism: NCBI:txid61472

Radius of gyration: 25.38 Å; chains: 1; bounding box: 34×83×55 Å

pLDDT: mean 73.3, std 24.46, range [33.59, 98.75]

InterPro domains:
  IPR000210 BTB/POZ domain [PF00651] (67-104)
  IPR000210 BTB/POZ domain [PS50097] (77-105)
  IPR011333 SKP1/BTB/POZ domain superfamily [G3DSA:3.30.710.10] (53-105)
  IPR011333 SKP1/BTB/POZ domain superfamily [SSF54695] (52-104)
  IPR050457 Zinc finger and BTB domain-containing [PTHR46105] (51-104)